Protein AF-A0AAV4IWQ9-F1 (afdb_monomer_lite)

Foldseek 3Di:
DVVVVCVVQVVDPVSDDPVVVQVVQADPVGTHPVVVVVVVVVVVCVQVVDPVRPPDVVNVPDDPVRSVVVVQDDVQNVVCVVVVPDCPPQDNDDRHNVDADCPDSPRPPDDDDPVNDDDDDDDDDDDPCVPVVVVVVVVVVVVVCVVVVPPD

Sequence (152 aa):
MVKAFKKLHGGDLSKVDMFVGRMMETTPSGPGELFTQTLIDQFTRIRDGDRFWFENEDNGLFSEEERKALMNFTLSYVMQNITGKKMNDDLELQDDVFTVSQDGACSLKMFFNESDLEKCHKPKKYNFFKGSEIPYIIIWTCLGLLPFCKSL

InterPro domains:
  IPR010255 Haem peroxidase superfamily [SSF48113] (2-98)
  IPR019791 Haem peroxidase, animal-type [PF03098] (2-97)
  IPR019791 Haem peroxidase, animal-type [PS50292] (1-124)
  IPR037120 Haem peroxidase domain superfamily, animal type [G3DSA:1.10.640.10] (1-115)

Secondary structure (DSSP, 8-state):
-HHHHHHHTTT-GGG--HHHHHHHH-BTTB--HHHHHHHHHHHHHHHHH-TT-TT-GGG--S-HHHHHHHHT--HHHHHHHHH---TTSS----S-SSS--TTSTT-------GGGSPPPPPPPPP-TTTTTHHHHHHHHHHHHHTTTTT--

pLDDT: mean 89.23, std 12.2, range [52.34, 98.69]

Structure (mmCIF, N/CA/C/O backbone):
data_AF-A0AAV4IWQ9-F1
#
_entry.id   AF-A0AAV4IWQ9-F1
#
loop_
_atom_site.group_PDB
_atom_site.id
_atom_site.type_symbol
_atom_site.label_atom_id
_atom_site.label_alt_id
_atom_site.label_comp_id
_atom_site.label_asym_id
_atom_site.label_entity_id
_atom_site.label_seq_id
_atom_site.pdbx_PDB_ins_code
_atom_site.Cartn_x
_atom_site.Cartn_y
_atom_site.Cartn_z
_atom_site.occupancy
_atom_site.B_iso_or_equiv
_atom_site.auth_seq_id
_atom_site.auth_comp_id
_atom_site.auth_asym_id
_atom_site.auth_atom_id
_atom_site.pdbx_PDB_model_num
ATOM 1 N N . MET A 1 1 ? -9.099 -13.504 -22.832 1.00 83.69 1 MET A N 1
ATOM 2 C CA . MET A 1 1 ? -8.258 -13.623 -21.621 1.00 83.69 1 MET A CA 1
ATOM 3 C C . MET A 1 1 ? -8.023 -15.081 -21.214 1.00 83.69 1 MET A C 1
ATOM 5 O O . MET A 1 1 ? -6.923 -15.568 -21.434 1.00 83.69 1 MET A O 1
ATOM 9 N N . VAL A 1 2 ? -9.041 -15.826 -20.759 1.00 91.69 2 VAL A N 1
ATOM 10 C CA . VAL A 1 2 ? -8.895 -17.220 -20.262 1.00 91.69 2 VAL A CA 1
ATOM 11 C C . VAL A 1 2 ? -8.204 -18.177 -21.250 1.00 91.69 2 VAL A C 1
ATOM 13 O O . VAL A 1 2 ? -7.345 -18.957 -20.856 1.00 91.69 2 VAL A O 1
ATOM 16 N N . LYS A 1 3 ? -8.500 -18.094 -22.556 1.00 95.06 3 LYS A N 1
ATOM 17 C CA . LYS A 1 3 ? -7.826 -18.923 -23.581 1.00 95.06 3 LYS A CA 1
ATOM 18 C C . LYS A 1 3 ? -6.314 -18.664 -23.665 1.00 95.06 3 LYS A C 1
ATOM 20 O O . LYS A 1 3 ? -5.543 -19.607 -23.810 1.00 95.06 3 LYS A O 1
ATOM 25 N N . ALA A 1 4 ? -5.896 -17.401 -23.569 1.00 94.88 4 ALA A N 1
ATOM 26 C CA . ALA A 1 4 ? -4.483 -17.023 -23.587 1.00 94.88 4 ALA A CA 1
ATOM 27 C C . ALA A 1 4 ? -3.784 -17.468 -22.297 1.00 94.88 4 ALA A C 1
ATOM 29 O O . ALA A 1 4 ? -2.706 -18.047 -22.361 1.00 94.88 4 ALA A O 1
ATOM 30 N N . PHE A 1 5 ? -4.454 -17.292 -21.155 1.00 94.75 5 PHE A N 1
ATOM 31 C CA . PHE A 1 5 ? -3.994 -17.781 -19.859 1.00 94.75 5 PHE A CA 1
ATOM 32 C C . PHE A 1 5 ? -3.786 -19.304 -19.864 1.00 94.75 5 PHE A C 1
ATOM 34 O O . PHE A 1 5 ? -2.710 -19.782 -19.514 1.00 94.75 5 PHE A O 1
ATOM 41 N N . LYS A 1 6 ? -4.764 -20.068 -20.371 1.00 95.81 6 LYS A N 1
ATOM 42 C CA . LYS A 1 6 ? -4.653 -21.525 -20.531 1.00 95.81 6 LYS A CA 1
ATOM 43 C C . LYS A 1 6 ? -3.483 -21.910 -21.439 1.00 95.81 6 LYS A C 1
ATOM 45 O O . LYS A 1 6 ? -2.745 -22.833 -21.119 1.00 95.81 6 LYS A O 1
ATOM 50 N N . LYS A 1 7 ? -3.304 -21.208 -22.564 1.00 96.88 7 LYS A N 1
ATOM 51 C CA . LYS A 1 7 ? -2.201 -21.463 -23.503 1.00 96.88 7 LYS A CA 1
ATOM 52 C C . LYS A 1 7 ? -0.834 -21.216 -22.858 1.00 96.88 7 LYS A C 1
ATOM 54 O O . LYS A 1 7 ? 0.055 -22.038 -23.041 1.00 96.88 7 LYS A O 1
ATOM 59 N N . LEU A 1 8 ? -0.684 -20.123 -22.106 1.00 96.19 8 LEU A N 1
ATOM 60 C CA . LEU A 1 8 ? 0.564 -19.761 -21.426 1.00 96.19 8 LEU A CA 1
ATOM 61 C C . LEU A 1 8 ? 1.035 -20.864 -20.466 1.00 96.19 8 LEU A C 1
ATOM 63 O O . LEU A 1 8 ? 2.213 -21.196 -20.448 1.00 96.19 8 LEU A O 1
ATOM 67 N N . HIS A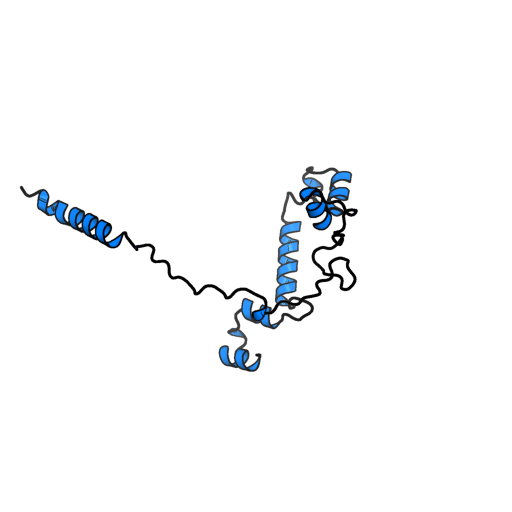 1 9 ? 0.100 -21.478 -19.743 1.00 96.88 9 HIS A N 1
ATOM 68 C CA . HIS A 1 9 ? 0.388 -22.528 -18.763 1.00 96.88 9 HIS A CA 1
ATOM 69 C C . HIS A 1 9 ? 0.305 -23.946 -19.356 1.00 96.88 9 HIS A C 1
ATOM 71 O O . HIS A 1 9 ? 0.321 -24.932 -18.626 1.00 96.88 9 HIS A O 1
ATOM 77 N N . GLY A 1 10 ? 0.177 -24.087 -20.683 1.00 96.12 10 GLY A N 1
ATOM 78 C CA . GLY A 1 10 ? 0.072 -25.394 -21.344 1.00 96.12 10 GLY A CA 1
ATOM 79 C C . GLY A 1 10 ? -1.172 -26.201 -20.954 1.00 96.12 10 GLY A C 1
ATOM 80 O O . GLY A 1 10 ? -1.180 -27.419 -21.094 1.00 96.12 10 GLY A O 1
ATOM 81 N N . GLY A 1 11 ? -2.219 -25.542 -20.451 1.00 95.12 11 GLY A N 1
ATOM 82 C CA . GLY A 1 11 ? -3.409 -26.197 -19.908 1.00 95.12 11 GLY A CA 1
ATOM 83 C C . GLY A 1 11 ? -3.217 -26.861 -18.542 1.00 95.12 11 GLY A C 1
ATOM 84 O O . GLY A 1 11 ? -4.134 -27.545 -18.099 1.00 95.12 11 GLY A O 1
ATOM 85 N N . ASP A 1 12 ? -2.075 -26.651 -17.890 1.00 96.62 12 ASP A N 1
ATOM 86 C CA . ASP A 1 12 ? -1.714 -27.260 -16.614 1.00 96.62 12 ASP A CA 1
ATOM 87 C C . ASP A 1 12 ? -1.864 -26.245 -15.474 1.00 96.62 12 ASP A C 1
ATOM 89 O O . ASP A 1 12 ? -1.144 -25.246 -15.409 1.00 96.62 12 ASP A O 1
ATOM 93 N N . LEU A 1 13 ? -2.816 -26.497 -14.574 1.00 94.38 13 LEU A N 1
ATOM 94 C CA . LEU A 1 13 ? -3.091 -25.614 -13.439 1.00 94.38 13 LEU A CA 1
ATOM 95 C C . LEU A 1 13 ? -1.967 -25.615 -12.396 1.00 94.38 13 LEU A C 1
ATOM 97 O O . LEU A 1 13 ? -1.824 -24.630 -11.682 1.00 94.38 13 LEU A O 1
ATOM 101 N N . SER A 1 14 ? -1.140 -26.663 -12.324 1.00 96.50 14 SER A N 1
ATOM 102 C CA . SER A 1 14 ? -0.039 -26.735 -11.348 1.00 96.50 14 SER A CA 1
ATOM 103 C C . SER A 1 14 ? 1.083 -25.733 -11.631 1.00 96.50 14 SER A C 1
ATOM 105 O O . SER A 1 14 ? 1.882 -25.422 -10.753 1.00 96.50 14 SER A O 1
ATOM 107 N N . LYS A 1 15 ? 1.127 -25.206 -12.859 1.00 96.94 15 LYS A N 1
ATOM 108 C CA . LYS A 1 15 ? 2.099 -24.203 -13.305 1.00 96.94 15 LYS A CA 1
ATOM 109 C C . LYS A 1 15 ? 1.627 -22.773 -13.090 1.00 96.94 15 LYS A C 1
ATOM 111 O O . LYS A 1 15 ? 2.373 -21.851 -13.399 1.00 96.94 15 LYS A O 1
ATOM 116 N N . VAL A 1 16 ? 0.384 -22.582 -12.649 1.00 96.38 16 VAL A N 1
ATOM 117 C CA . VAL A 1 16 ? -0.180 -21.253 -12.427 1.00 96.38 16 VAL A CA 1
ATOM 118 C C . VAL A 1 16 ? 0.479 -20.619 -11.211 1.00 96.38 16 VAL A C 1
ATOM 120 O O . VAL A 1 16 ? 0.352 -21.112 -10.092 1.00 96.38 16 VAL A O 1
ATOM 123 N N . ASP A 1 17 ? 1.132 -19.481 -11.432 1.00 95.62 17 ASP A N 1
ATOM 124 C CA . ASP A 1 17 ? 1.630 -18.645 -10.350 1.00 95.62 17 ASP A CA 1
ATOM 125 C C . ASP A 1 17 ? 0.480 -18.162 -9.471 1.00 95.62 17 ASP A C 1
ATOM 127 O O . ASP A 1 17 ? -0.520 -17.622 -9.956 1.00 95.62 17 ASP A O 1
ATOM 131 N N . MET A 1 18 ? 0.665 -18.275 -8.158 1.00 94.12 18 MET A N 1
ATOM 132 C CA . MET A 1 18 ? -0.341 -17.899 -7.170 1.00 94.12 18 MET A CA 1
ATOM 133 C C . MET A 1 18 ? -0.847 -16.463 -7.374 1.00 94.12 18 MET A C 1
ATOM 135 O O . MET A 1 18 ? -2.049 -16.231 -7.336 1.00 94.12 18 MET A O 1
ATOM 139 N N . PHE A 1 19 ? 0.042 -15.495 -7.621 1.00 94.19 19 PHE A N 1
ATOM 140 C CA . PHE A 1 19 ? -0.363 -14.099 -7.816 1.00 94.19 19 PHE A CA 1
ATOM 141 C C . PHE A 1 19 ? -1.249 -13.918 -9.056 1.00 94.19 19 PHE A C 1
ATOM 143 O O . PHE A 1 19 ? -2.281 -13.256 -8.986 1.00 94.19 19 PHE A O 1
ATOM 150 N N . VAL A 1 20 ? -0.889 -14.546 -10.179 1.00 94.12 20 VAL A N 1
ATOM 151 C CA . VAL A 1 20 ? -1.670 -14.448 -11.420 1.00 94.12 20 VAL A CA 1
ATOM 152 C C . VAL A 1 20 ? -3.005 -15.175 -11.269 1.00 94.12 20 VAL A C 1
ATOM 154 O O . VAL A 1 20 ? -4.031 -14.637 -11.673 1.00 94.12 20 VAL A O 1
ATOM 157 N N . GLY A 1 21 ? -3.009 -16.358 -10.646 1.00 93.75 21 GLY A N 1
ATOM 158 C CA . GLY A 1 21 ? -4.231 -17.095 -10.322 1.00 93.75 21 GLY A CA 1
ATOM 159 C C . GLY A 1 21 ? -5.189 -16.259 -9.477 1.00 93.75 21 GLY A C 1
ATOM 160 O O . GLY A 1 21 ? -6.334 -16.058 -9.867 1.00 93.75 21 GLY A O 1
ATOM 161 N N . ARG A 1 22 ? -4.688 -15.656 -8.395 1.00 94.31 22 ARG A N 1
ATOM 162 C CA . ARG A 1 22 ? -5.470 -14.763 -7.530 1.00 94.31 22 ARG A CA 1
ATOM 163 C C . ARG A 1 22 ? -6.051 -13.560 -8.282 1.00 94.31 22 ARG A C 1
ATOM 165 O O . ARG A 1 22 ? -7.207 -13.216 -8.069 1.00 94.31 22 ARG A O 1
ATOM 172 N N . MET A 1 23 ? -5.288 -12.940 -9.188 1.00 93.81 23 MET A N 1
ATOM 173 C CA . MET A 1 23 ? -5.791 -11.846 -10.034 1.00 93.81 23 MET A CA 1
ATOM 174 C C . MET A 1 23 ? -6.901 -12.304 -10.988 1.00 93.81 23 MET A C 1
ATOM 176 O O . MET A 1 23 ? -7.817 -11.537 -11.269 1.00 93.81 23 MET A O 1
ATOM 180 N N . MET A 1 24 ? -6.831 -13.544 -11.480 1.00 94.12 24 MET A N 1
ATOM 181 C CA . MET A 1 24 ? -7.858 -14.126 -12.349 1.00 94.12 24 MET A CA 1
ATOM 182 C C . MET A 1 24 ? -9.160 -14.468 -11.606 1.00 94.12 24 MET A C 1
ATOM 184 O O . MET A 1 24 ? -10.189 -14.609 -12.263 1.00 94.12 24 MET A O 1
ATOM 188 N N . GLU A 1 25 ? -9.134 -14.592 -10.276 1.00 94.62 25 GLU A N 1
ATOM 189 C CA . GLU A 1 25 ? -10.330 -14.781 -9.441 1.00 94.62 25 GLU A CA 1
ATOM 190 C C . GLU A 1 25 ? -11.030 -13.457 -9.079 1.00 94.62 25 GLU A C 1
ATOM 192 O O . GLU A 1 25 ? -12.162 -13.473 -8.598 1.00 94.62 25 GLU A O 1
ATOM 197 N N . THR A 1 26 ? -10.379 -12.307 -9.290 1.00 94.44 26 THR A N 1
ATOM 198 C CA . THR A 1 26 ? -10.931 -10.987 -8.959 1.00 94.44 26 THR A CA 1
ATOM 199 C C . THR A 1 26 ? -12.144 -10.649 -9.826 1.00 94.44 26 THR A C 1
ATOM 201 O O . THR A 1 26 ? -12.154 -10.833 -11.044 1.00 94.44 26 THR A O 1
ATOM 204 N N . THR A 1 27 ? -13.163 -10.084 -9.187 1.00 93.38 27 THR A N 1
ATOM 205 C CA . THR A 1 27 ? -14.431 -9.672 -9.796 1.00 93.38 27 THR A CA 1
ATOM 206 C C . THR A 1 27 ? -14.631 -8.159 -9.648 1.00 93.38 27 THR A C 1
ATOM 208 O O . THR A 1 27 ? -13.932 -7.526 -8.855 1.00 93.38 27 THR A O 1
ATOM 211 N N . PRO A 1 28 ? -15.607 -7.545 -10.346 1.00 90.69 28 PRO A N 1
ATOM 212 C CA . PRO A 1 28 ? -15.964 -6.144 -10.105 1.00 90.69 28 PRO A CA 1
ATOM 213 C C . PRO A 1 28 ? -16.381 -5.851 -8.656 1.00 90.69 28 PRO A C 1
ATOM 215 O O . PRO A 1 28 ? -16.256 -4.720 -8.204 1.00 90.69 28 PRO A O 1
ATOM 218 N N . SER A 1 29 ? -16.855 -6.866 -7.926 1.00 90.81 29 SER A N 1
ATOM 219 C CA . SER A 1 29 ? -17.213 -6.780 -6.506 1.00 90.81 29 SER A CA 1
ATOM 220 C C . SER A 1 29 ? -16.026 -6.908 -5.546 1.00 90.81 29 SER A C 1
ATOM 222 O O . SER A 1 29 ? -16.220 -6.772 -4.343 1.00 90.81 29 SER A O 1
ATOM 224 N N . GLY A 1 30 ? -14.813 -7.168 -6.044 1.00 93.00 30 GLY A N 1
ATOM 225 C CA . GLY A 1 30 ? -13.613 -7.261 -5.217 1.00 93.00 30 GLY A CA 1
ATOM 226 C C . GLY A 1 30 ? -12.772 -8.516 -5.470 1.00 93.00 30 GLY A C 1
ATOM 227 O O . GLY A 1 30 ? -12.969 -9.218 -6.471 1.00 93.00 30 GLY A O 1
ATOM 228 N N . PRO A 1 31 ? -11.791 -8.785 -4.588 1.00 96.56 31 PRO A N 1
ATOM 229 C CA . PRO A 1 31 ? -10.869 -9.903 -4.738 1.00 96.56 31 PRO A CA 1
ATOM 230 C C . PRO A 1 31 ? -11.582 -11.259 -4.732 1.00 96.56 31 PRO A C 1
ATOM 232 O O . PRO A 1 31 ? -12.629 -11.433 -4.112 1.00 96.56 31 PRO A O 1
ATOM 235 N N . GLY A 1 32 ? -10.968 -12.237 -5.396 1.00 96.56 32 GLY A N 1
ATOM 236 C CA . GLY A 1 32 ? -11.400 -13.630 -5.340 1.00 96.56 32 GLY A CA 1
ATOM 237 C C . GLY A 1 32 ? -11.228 -14.275 -3.964 1.00 96.56 32 GLY A C 1
ATOM 238 O O . GLY A 1 32 ? -10.682 -13.674 -3.031 1.00 96.56 32 GLY A O 1
ATOM 239 N N . GLU A 1 33 ? -11.661 -15.529 -3.848 1.00 96.69 33 GLU A N 1
ATOM 240 C CA . GLU A 1 33 ? -11.622 -16.297 -2.599 1.00 96.69 33 GLU A CA 1
ATOM 241 C C . GLU A 1 33 ? -10.203 -16.384 -2.032 1.00 96.69 33 GLU A C 1
ATOM 243 O O . GLU A 1 33 ? -9.992 -16.087 -0.855 1.00 96.69 33 GLU A O 1
ATOM 248 N N . LEU A 1 34 ? -9.208 -16.706 -2.867 1.00 95.75 34 LEU A N 1
ATOM 249 C CA . LEU A 1 34 ? -7.849 -16.919 -2.382 1.00 95.75 34 LEU A CA 1
ATOM 250 C C . LEU A 1 34 ? -7.207 -15.625 -1.862 1.00 95.75 34 LEU A C 1
ATOM 252 O O . LEU A 1 34 ? -6.516 -15.649 -0.837 1.00 95.75 34 LEU A O 1
ATOM 256 N N . PHE A 1 35 ? -7.433 -14.485 -2.529 1.00 96.94 35 PHE A N 1
ATOM 257 C CA . PHE A 1 35 ? -6.991 -13.188 -2.003 1.00 96.94 35 PHE A CA 1
ATOM 258 C C . PHE A 1 35 ? -7.724 -12.841 -0.706 1.00 96.94 35 PHE A C 1
ATOM 260 O O . PHE A 1 35 ? -7.074 -12.456 0.262 1.00 96.94 35 PHE A O 1
ATOM 267 N N . THR A 1 36 ? -9.043 -13.019 -0.674 1.00 97.06 36 THR A N 1
ATOM 268 C CA . THR A 1 36 ? -9.886 -12.673 0.475 1.00 97.06 36 THR A CA 1
ATOM 269 C C . THR A 1 36 ? -9.482 -13.450 1.723 1.00 97.06 36 THR A C 1
ATOM 271 O O . THR A 1 36 ? -9.181 -12.844 2.746 1.00 97.06 36 THR A O 1
ATOM 274 N N . GLN A 1 37 ? -9.385 -14.778 1.629 1.00 97.75 37 GLN A N 1
ATOM 275 C CA . GLN A 1 37 ? -9.006 -15.626 2.761 1.00 97.75 37 GLN A CA 1
ATOM 276 C C . GLN A 1 37 ? -7.585 -15.334 3.243 1.00 97.75 37 GLN A C 1
ATOM 278 O O . GLN A 1 37 ? -7.355 -15.235 4.445 1.00 97.75 37 GLN A O 1
ATOM 283 N N . THR A 1 38 ? -6.638 -15.121 2.319 1.00 97.56 38 THR A N 1
ATOM 284 C CA . THR A 1 38 ? -5.261 -14.769 2.705 1.00 97.56 38 THR A CA 1
ATOM 285 C C . THR A 1 38 ? -5.212 -13.431 3.446 1.00 97.56 38 THR A C 1
ATOM 287 O O . THR A 1 38 ? -4.476 -13.300 4.419 1.00 97.56 38 THR A O 1
ATOM 290 N N . LEU A 1 39 ? -5.967 -12.427 2.986 1.00 97.38 39 LEU A N 1
ATOM 291 C CA . LEU A 1 39 ? -6.003 -11.113 3.629 1.00 97.38 39 LEU A CA 1
ATOM 292 C C . LEU A 1 39 ? -6.662 -11.191 5.008 1.00 97.38 39 LEU A C 1
ATOM 294 O O . LEU A 1 39 ? -6.093 -10.665 5.960 1.00 97.38 39 LEU A O 1
ATOM 298 N N . ILE A 1 40 ? -7.803 -11.875 5.131 1.00 98.31 40 ILE A N 1
ATOM 299 C CA . ILE A 1 40 ? -8.485 -12.065 6.418 1.00 98.31 40 ILE A CA 1
ATOM 300 C C . ILE A 1 40 ? -7.553 -12.760 7.413 1.00 98.31 40 ILE A C 1
ATOM 302 O O . ILE A 1 40 ? -7.312 -12.206 8.481 1.00 98.31 40 ILE A O 1
ATOM 306 N N . ASP A 1 41 ? -6.961 -13.903 7.046 1.00 98.50 41 ASP A N 1
ATOM 307 C CA . ASP A 1 41 ? -6.012 -14.618 7.912 1.00 98.50 41 ASP A CA 1
ATOM 308 C C . ASP A 1 41 ? -4.863 -13.707 8.361 1.00 98.50 41 ASP A C 1
ATOM 310 O O . ASP A 1 41 ? -4.552 -13.609 9.551 1.00 98.50 41 ASP A O 1
ATOM 314 N N . GLN A 1 42 ? -4.260 -12.979 7.418 1.00 98.56 42 GLN A N 1
ATOM 315 C CA . GLN A 1 42 ? -3.112 -12.137 7.716 1.00 98.56 42 GLN A CA 1
ATOM 316 C C . GLN A 1 42 ? -3.470 -10.961 8.634 1.00 98.56 42 GLN A C 1
ATOM 318 O O . GLN A 1 42 ? -2.709 -10.681 9.562 1.00 98.56 42 GLN A O 1
ATOM 323 N N . PHE A 1 43 ? -4.598 -10.281 8.410 1.00 98.56 43 PHE A N 1
ATOM 324 C CA . PHE A 1 43 ? -5.033 -9.167 9.258 1.00 98.56 43 PHE A CA 1
ATOM 325 C C . PHE A 1 43 ? -5.497 -9.640 10.638 1.00 98.56 43 PHE A C 1
ATOM 327 O O . PHE A 1 43 ? -5.151 -9.005 11.632 1.00 98.56 43 PHE A O 1
ATOM 334 N N . THR A 1 44 ? -6.192 -10.777 10.726 1.00 98.62 44 THR A N 1
ATOM 335 C CA . THR A 1 44 ? -6.563 -11.389 12.009 1.00 98.62 44 THR A CA 1
ATOM 336 C C . THR A 1 44 ? -5.324 -11.746 12.821 1.00 98.62 44 THR A C 1
ATOM 338 O O . THR A 1 44 ? -5.232 -11.375 13.985 1.00 98.62 44 THR A O 1
ATOM 341 N N . ARG A 1 45 ? -4.317 -12.377 12.209 1.00 98.69 45 ARG A N 1
ATOM 342 C CA . ARG A 1 45 ? -3.069 -12.728 12.905 1.00 98.69 45 ARG A CA 1
ATOM 343 C C . ARG A 1 45 ? -2.245 -11.513 13.321 1.00 98.69 45 ARG A C 1
ATOM 345 O O . ARG A 1 45 ? -1.565 -11.581 14.339 1.00 98.69 45 ARG A O 1
ATOM 352 N N . ILE A 1 46 ? -2.281 -10.425 12.547 1.00 98.62 46 ILE A N 1
ATOM 353 C CA . ILE A 1 46 ? -1.647 -9.157 12.941 1.00 98.62 46 ILE A CA 1
ATOM 354 C C . ILE A 1 46 ? -2.340 -8.597 14.180 1.00 98.62 46 ILE A C 1
ATOM 356 O O . ILE A 1 46 ? -1.661 -8.286 15.150 1.00 98.62 46 ILE A O 1
ATOM 360 N N . ARG A 1 47 ? -3.675 -8.522 14.163 1.00 98.25 47 ARG A N 1
ATOM 361 C CA . ARG A 1 47 ? -4.473 -8.034 15.290 1.00 98.25 47 ARG A CA 1
ATOM 362 C C . ARG A 1 47 ? -4.237 -8.862 16.553 1.00 98.25 47 ARG A C 1
ATOM 364 O O . ARG A 1 47 ? -3.852 -8.327 17.583 1.00 98.25 47 ARG A O 1
ATOM 371 N N . ASP A 1 48 ? -4.451 -10.170 16.452 1.00 98.25 48 ASP A N 1
ATOM 372 C CA . ASP A 1 48 ? -4.448 -11.083 17.596 1.00 98.25 48 ASP A CA 1
ATOM 373 C C . ASP A 1 48 ? -3.022 -11.333 18.128 1.00 98.25 48 ASP A C 1
ATOM 375 O O . ASP A 1 48 ? -2.836 -11.690 19.289 1.00 98.25 48 ASP A O 1
ATOM 379 N N . GLY A 1 49 ? -2.003 -11.164 17.278 1.00 97.94 49 GLY A N 1
ATOM 380 C CA . GLY A 1 49 ? -0.595 -11.354 17.630 1.00 97.94 49 GLY A CA 1
ATOM 381 C C . GLY A 1 49 ? 0.104 -10.108 18.179 1.00 97.94 49 GLY A C 1
ATOM 382 O O . GLY A 1 49 ? 1.234 -10.218 18.663 1.00 97.94 49 GLY A O 1
ATOM 383 N N . ASP A 1 50 ? -0.520 -8.931 18.102 1.00 98.44 50 ASP A N 1
ATOM 384 C CA . ASP A 1 50 ? 0.085 -7.684 18.558 1.00 98.44 50 ASP A CA 1
ATOM 385 C C . ASP A 1 50 ? -0.228 -7.418 20.035 1.00 98.44 50 ASP A C 1
ATOM 387 O O . ASP A 1 50 ? -1.338 -7.058 20.425 1.00 98.44 50 ASP A O 1
ATOM 391 N N . ARG A 1 51 ? 0.803 -7.526 20.881 1.00 98.19 51 ARG A N 1
ATOM 392 C CA . ARG A 1 51 ? 0.704 -7.198 22.311 1.00 98.19 51 ARG A CA 1
ATOM 393 C C . ARG A 1 51 ? 0.214 -5.763 22.545 1.00 98.19 51 ARG A C 1
ATOM 395 O O . ARG A 1 51 ? -0.454 -5.507 23.545 1.00 98.19 51 ARG A O 1
ATOM 402 N N . PHE A 1 52 ? 0.557 -4.839 21.654 1.00 97.94 52 PHE A N 1
ATOM 403 C CA . PHE A 1 52 ? 0.203 -3.425 21.741 1.00 97.94 52 PHE A CA 1
ATOM 404 C C . PHE A 1 52 ? -1.061 -3.075 20.945 1.00 97.94 52 PHE A C 1
ATOM 406 O O . PHE A 1 52 ? -1.351 -1.892 20.766 1.00 97.94 52 PHE A O 1
ATOM 413 N N . TRP A 1 53 ? -1.833 -4.075 20.500 1.00 98.00 53 TRP A N 1
ATOM 414 C CA . TRP A 1 53 ? -3.135 -3.831 19.892 1.00 98.00 53 TRP A CA 1
ATOM 415 C C . TRP A 1 53 ? -4.022 -3.007 20.834 1.00 98.00 53 TRP A C 1
ATOM 417 O O . TRP A 1 53 ? -4.118 -3.302 22.025 1.00 98.00 53 TRP A O 1
ATOM 427 N N . PHE A 1 54 ? -4.666 -1.959 20.321 1.00 97.31 54 PHE A N 1
ATOM 428 C CA . PHE A 1 54 ? -5.348 -0.974 21.169 1.00 97.31 54 PHE A CA 1
ATOM 429 C C . PHE A 1 54 ? -6.574 -1.540 21.907 1.00 97.31 54 PHE A C 1
ATOM 431 O O . PHE A 1 54 ? -6.944 -1.018 22.955 1.00 97.31 54 PHE A O 1
ATOM 438 N N . GLU A 1 55 ? -7.190 -2.609 21.391 1.00 96.94 55 GLU A N 1
ATOM 439 C CA . GLU A 1 55 ? -8.306 -3.297 22.058 1.00 96.94 55 GLU A CA 1
ATOM 440 C C . GLU A 1 55 ? -7.837 -4.283 23.139 1.00 96.94 55 GLU A C 1
ATOM 442 O O . GLU A 1 55 ? -8.658 -4.773 23.909 1.00 96.94 55 GLU A O 1
ATOM 447 N N . ASN A 1 56 ? -6.536 -4.589 23.213 1.00 97.31 56 ASN A N 1
ATOM 448 C CA . ASN A 1 56 ? -6.004 -5.499 24.220 1.00 97.31 56 ASN A CA 1
ATOM 449 C C . ASN A 1 56 ? -5.958 -4.816 25.595 1.00 97.31 56 ASN A C 1
ATOM 451 O O . ASN A 1 56 ? -5.107 -3.966 25.849 1.00 97.31 56 ASN A O 1
ATOM 455 N N . GLU A 1 57 ? -6.846 -5.217 26.502 1.00 96.62 57 GLU A N 1
ATOM 456 C CA . GLU A 1 57 ? -6.959 -4.623 27.839 1.00 96.62 57 GLU A CA 1
ATOM 457 C C . GLU A 1 57 ? -5.772 -4.969 28.753 1.00 96.62 57 GLU A C 1
ATOM 459 O O . GLU A 1 57 ? -5.435 -4.192 29.649 1.00 96.62 57 GLU A O 1
ATOM 464 N N . ASP A 1 58 ? -5.077 -6.079 28.485 1.00 96.69 58 ASP A N 1
ATOM 465 C CA . ASP A 1 58 ? -3.979 -6.578 29.322 1.00 96.69 58 ASP A CA 1
ATOM 466 C C . ASP A 1 58 ? -2.705 -5.722 29.222 1.00 96.69 58 ASP A C 1
ATOM 468 O O . ASP A 1 58 ? -1.810 -5.828 30.064 1.00 96.69 58 ASP A O 1
ATOM 472 N N . ASN A 1 59 ? -2.584 -4.878 28.190 1.00 96.44 59 ASN A N 1
ATOM 473 C CA . ASN A 1 59 ? -1.404 -4.031 28.001 1.00 96.44 59 ASN A CA 1
ATOM 474 C C . ASN A 1 59 ? -1.458 -2.707 28.784 1.00 96.44 59 ASN A C 1
ATOM 476 O O . ASN A 1 59 ? -0.426 -2.044 28.905 1.00 96.44 59 ASN A O 1
ATOM 480 N N . GLY A 1 60 ? -2.627 -2.332 29.318 1.00 95.69 60 GLY A N 1
ATOM 481 C CA . GLY A 1 60 ? -2.816 -1.122 30.120 1.00 95.69 60 GLY A CA 1
ATOM 482 C C . GLY A 1 60 ? -2.502 0.198 29.400 1.00 95.69 60 GLY A C 1
ATOM 483 O O . GLY A 1 60 ? -2.241 1.191 30.075 1.00 95.69 60 GLY A O 1
ATOM 484 N N . LEU A 1 61 ? -2.481 0.223 28.060 1.00 97.25 61 LEU A N 1
ATOM 485 C CA . LEU A 1 61 ? -2.125 1.418 27.278 1.00 97.25 61 LEU A CA 1
ATOM 486 C C . LEU A 1 61 ? -3.229 2.477 27.251 1.00 97.25 61 LEU A C 1
ATOM 488 O O . LEU A 1 61 ? -2.923 3.664 27.194 1.00 97.25 61 LEU A O 1
ATOM 492 N N . PHE A 1 62 ? -4.489 2.039 27.255 1.00 97.56 62 PHE A N 1
ATOM 493 C CA . PHE A 1 62 ? -5.667 2.893 27.104 1.00 97.56 62 PHE A CA 1
ATOM 494 C C . PHE A 1 62 ? -6.699 2.587 28.192 1.00 97.56 62 PHE A C 1
ATOM 496 O O . PHE A 1 62 ? -6.818 1.438 28.630 1.00 97.56 62 PHE A O 1
ATOM 503 N N . SER A 1 63 ? -7.479 3.587 28.602 1.00 97.38 63 SER A N 1
ATOM 504 C CA . SER A 1 63 ? -8.682 3.388 29.419 1.00 97.38 63 SER A CA 1
ATOM 505 C C . SER A 1 63 ? -9.829 2.787 28.590 1.00 97.38 63 SER A C 1
ATOM 507 O O . SER A 1 63 ? -9.774 2.732 27.358 1.00 97.38 63 SER A O 1
ATOM 509 N N . GLU A 1 64 ? -10.892 2.322 29.250 1.00 96.62 64 GLU A N 1
ATOM 510 C CA . GLU A 1 64 ? -12.086 1.827 28.550 1.00 96.62 64 GLU A CA 1
ATOM 511 C C . GLU A 1 64 ? -12.742 2.935 27.704 1.00 96.62 64 GLU A C 1
ATOM 513 O O . GLU A 1 64 ? -13.173 2.701 26.572 1.00 96.62 64 GLU A O 1
ATOM 518 N N . GLU A 1 65 ? -12.778 4.162 28.227 1.00 96.81 65 GLU A N 1
ATOM 519 C CA . GLU A 1 65 ? -13.304 5.343 27.540 1.00 96.81 65 GLU A CA 1
ATOM 520 C C . GLU A 1 65 ? -12.462 5.707 26.315 1.00 96.81 65 GLU A C 1
ATOM 522 O O . GLU A 1 65 ? -13.013 6.008 25.255 1.00 96.81 65 GLU A O 1
ATOM 527 N N . GLU A 1 66 ? -11.134 5.638 26.432 1.00 97.25 66 GLU A N 1
ATOM 528 C CA . GLU A 1 66 ? -10.216 5.898 25.322 1.00 97.25 66 GLU A CA 1
ATOM 529 C C . GLU A 1 66 ? -10.360 4.846 24.219 1.00 97.25 66 GLU A C 1
ATOM 531 O O . GLU A 1 66 ? -10.444 5.209 23.048 1.00 97.25 66 GLU A O 1
ATOM 536 N N . ARG A 1 67 ? -10.488 3.555 24.562 1.00 96.69 67 ARG A N 1
ATOM 537 C CA . ARG A 1 67 ? -10.754 2.494 23.572 1.00 96.69 67 ARG A CA 1
ATOM 538 C C . ARG A 1 67 ? -12.070 2.719 22.830 1.00 96.69 67 ARG A C 1
ATOM 540 O O . ARG A 1 67 ? -12.113 2.617 21.604 1.00 96.69 67 ARG A O 1
ATOM 547 N N . LYS A 1 68 ? -13.136 3.081 23.553 1.00 96.12 68 LYS A N 1
ATOM 548 C CA . LYS A 1 68 ? -14.433 3.432 22.948 1.00 96.12 68 LYS A CA 1
ATOM 549 C C . LYS A 1 68 ? -14.324 4.641 22.019 1.00 96.12 68 LYS A C 1
ATOM 551 O O . LYS A 1 68 ? -14.960 4.652 20.969 1.00 96.12 68 LYS A O 1
ATOM 556 N N . ALA A 1 69 ? -13.516 5.640 22.375 1.00 95.62 69 ALA A N 1
ATOM 557 C CA . ALA A 1 69 ? -13.245 6.778 21.502 1.00 95.62 69 ALA A CA 1
ATOM 558 C C . ALA A 1 69 ? -12.455 6.362 20.247 1.00 95.62 69 ALA A C 1
ATOM 560 O O . ALA A 1 69 ? -12.825 6.762 19.145 1.00 95.62 69 ALA A O 1
ATOM 561 N N . LEU A 1 70 ? -11.429 5.514 20.397 1.00 95.75 70 LEU A N 1
ATOM 562 C CA . LEU A 1 70 ? -10.608 5.014 19.288 1.00 95.75 70 LEU A CA 1
ATOM 563 C C . LEU A 1 70 ? -11.429 4.246 18.245 1.00 95.75 70 LEU A C 1
ATOM 565 O O . LEU A 1 70 ? -11.216 4.442 17.052 1.00 95.75 70 LEU A O 1
ATOM 569 N N . MET A 1 71 ? -12.411 3.450 18.674 1.00 94.75 71 MET A N 1
ATOM 570 C CA . MET A 1 71 ? -13.315 2.724 17.768 1.00 94.75 71 MET A CA 1
ATOM 571 C C . MET A 1 71 ? -14.184 3.632 16.891 1.00 94.75 71 MET A C 1
ATOM 573 O O . MET A 1 71 ? -14.653 3.203 15.840 1.00 94.75 71 MET A O 1
ATOM 577 N N . ASN A 1 72 ? -14.388 4.884 17.302 1.00 93.88 72 ASN A N 1
ATOM 578 C CA . ASN A 1 72 ? -15.168 5.857 16.544 1.00 93.88 72 ASN A CA 1
ATOM 579 C C . ASN A 1 72 ? -14.305 6.719 15.611 1.00 93.88 72 ASN A C 1
ATOM 581 O O . ASN A 1 72 ? -14.854 7.509 14.839 1.00 93.88 72 ASN A O 1
ATOM 585 N N . PHE A 1 73 ? -12.971 6.607 15.657 1.00 93.50 73 PHE A N 1
ATOM 586 C CA . PHE A 1 73 ? -12.121 7.355 14.736 1.00 93.50 73 PHE A CA 1
ATOM 587 C C . PHE A 1 73 ? -12.141 6.739 13.342 1.00 93.50 73 PHE A C 1
ATOM 589 O O . PHE A 1 73 ? -11.710 5.611 13.117 1.00 93.50 73 PHE A O 1
ATOM 596 N N . THR A 1 74 ? -12.583 7.538 12.376 1.00 93.56 74 THR A N 1
ATOM 597 C CA . THR A 1 74 ? -12.546 7.204 10.953 1.00 93.56 74 THR A CA 1
ATOM 598 C C . THR A 1 74 ? -11.435 7.977 10.246 1.00 93.56 74 THR A C 1
ATOM 600 O O . THR A 1 74 ? -10.937 8.996 10.735 1.00 93.56 74 THR A O 1
ATOM 603 N N . LEU A 1 75 ? -11.060 7.534 9.044 1.00 93.44 75 LEU A N 1
ATOM 604 C CA . LEU A 1 75 ? -10.112 8.287 8.220 1.00 93.44 75 LEU A CA 1
ATOM 605 C C . LEU A 1 75 ? -10.674 9.668 7.823 1.00 93.44 75 LEU A C 1
ATOM 607 O O . LEU A 1 75 ? -9.912 10.632 7.766 1.00 93.44 75 LEU A O 1
ATOM 611 N N . SER A 1 76 ? -11.997 9.790 7.641 1.00 90.06 76 SER A N 1
ATOM 612 C CA . SER A 1 76 ? -12.664 11.080 7.397 1.00 90.06 76 SER A CA 1
ATOM 613 C C . SER A 1 76 ? -12.413 12.063 8.541 1.00 90.06 76 SER A C 1
ATOM 615 O O . SER A 1 76 ? -11.952 13.182 8.307 1.00 90.06 76 SER A O 1
ATOM 617 N N . TYR A 1 77 ? -12.586 11.615 9.791 1.00 89.94 77 TYR A N 1
ATOM 618 C CA . TYR A 1 77 ? -12.281 12.427 10.970 1.00 89.94 77 TYR A CA 1
ATOM 619 C C . TYR A 1 77 ? -10.823 12.911 10.974 1.00 89.94 77 TYR A C 1
ATOM 621 O O . TYR A 1 77 ? -10.553 14.090 11.213 1.00 89.94 77 TYR A O 1
ATOM 629 N N . VAL A 1 78 ? -9.865 12.026 10.676 1.00 92.00 78 VAL A N 1
ATOM 630 C CA . VAL A 1 78 ? -8.438 12.387 10.622 1.00 92.00 78 VAL A CA 1
ATOM 631 C C . VAL A 1 78 ? -8.176 13.452 9.551 1.00 92.00 78 VAL A C 1
ATOM 633 O O . VAL A 1 78 ? -7.515 14.454 9.826 1.00 92.00 78 VAL A O 1
ATOM 636 N N . MET A 1 79 ? -8.727 13.282 8.347 1.00 89.69 79 MET A N 1
ATOM 637 C CA . MET A 1 79 ? -8.551 14.227 7.238 1.00 89.69 79 MET A CA 1
ATOM 638 C C . MET A 1 79 ? -9.122 15.614 7.554 1.00 89.69 79 MET A C 1
ATOM 640 O O . MET A 1 79 ? -8.464 16.624 7.295 1.00 89.69 79 MET A O 1
ATOM 644 N N . GLN A 1 80 ? -10.314 15.680 8.148 1.00 86.38 80 GLN A N 1
ATOM 645 C CA . GLN A 1 80 ? -10.946 16.946 8.532 1.00 86.38 80 GLN A CA 1
ATOM 646 C C . GLN A 1 80 ? -10.114 17.700 9.580 1.00 86.38 80 GLN A C 1
ATOM 648 O O . GLN A 1 80 ? -9.871 18.900 9.445 1.00 86.38 80 GLN A O 1
ATOM 653 N N . ASN A 1 81 ? -9.600 16.991 10.590 1.00 88.56 81 ASN A N 1
ATOM 654 C CA . ASN A 1 81 ? -8.785 17.610 11.637 1.00 88.56 81 ASN A CA 1
ATOM 655 C C . ASN A 1 81 ? -7.426 18.099 11.126 1.00 88.56 81 ASN A C 1
ATOM 657 O O . ASN A 1 81 ? -6.984 19.175 11.520 1.00 88.56 81 ASN A O 1
ATOM 661 N N . ILE A 1 82 ? -6.773 17.349 10.232 1.00 90.19 82 ILE A N 1
ATOM 662 C CA . ILE A 1 82 ? -5.478 17.753 9.660 1.00 90.19 82 ILE A CA 1
ATOM 663 C C . ILE A 1 82 ? -5.634 18.948 8.715 1.00 90.19 82 ILE A C 1
ATOM 665 O O . ILE A 1 82 ? -4.806 19.856 8.719 1.00 90.19 82 ILE A O 1
ATOM 669 N N . THR A 1 83 ? -6.679 18.956 7.886 1.00 86.44 83 THR A N 1
ATOM 670 C CA . THR A 1 83 ? -6.871 20.009 6.874 1.00 86.44 83 THR A CA 1
ATOM 671 C C . THR A 1 83 ? -7.466 21.294 7.444 1.00 86.44 83 THR A C 1
ATOM 673 O O . THR A 1 83 ? -7.477 22.313 6.755 1.00 86.44 83 THR A O 1
ATOM 676 N N . GLY A 1 84 ? -7.974 21.261 8.680 1.00 75.44 84 GLY A N 1
ATOM 677 C CA . GLY A 1 84 ? -8.666 22.388 9.306 1.00 75.44 84 GLY A CA 1
ATOM 678 C C . GLY A 1 84 ? -10.015 22.719 8.660 1.00 75.44 84 GLY A C 1
ATOM 679 O O . GLY A 1 84 ? -10.660 23.679 9.075 1.00 75.44 84 GLY A O 1
ATOM 680 N N . LYS A 1 85 ? -10.454 21.931 7.669 1.00 68.00 85 LYS A N 1
ATOM 681 C CA . LYS A 1 85 ? -11.761 22.055 7.027 1.00 68.00 85 LYS A 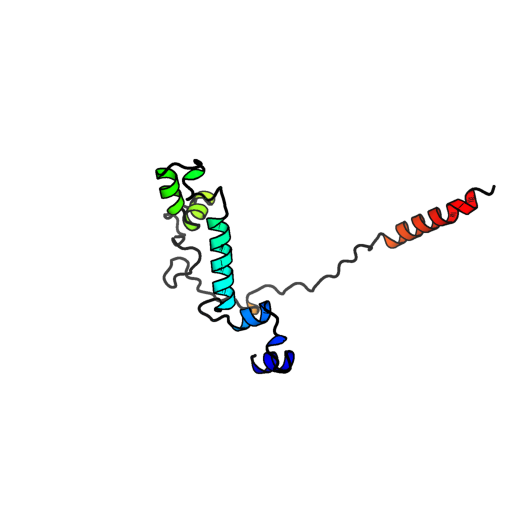CA 1
ATOM 682 C C . LYS A 1 85 ? -12.753 21.194 7.794 1.00 68.00 85 LYS A C 1
ATOM 684 O O . LYS A 1 85 ? -12.712 19.967 7.726 1.00 68.00 85 LYS A O 1
ATOM 689 N N . LYS A 1 86 ? -13.616 21.846 8.571 1.00 61.00 86 LYS A N 1
ATOM 690 C CA . LYS A 1 86 ? -14.743 21.177 9.231 1.00 61.00 86 LYS A CA 1
ATOM 691 C C . LYS A 1 86 ? -15.853 20.928 8.209 1.00 61.00 86 LYS A C 1
ATOM 693 O O . LYS A 1 86 ? -15.924 21.646 7.217 1.00 61.00 86 LYS A O 1
ATOM 698 N N . MET A 1 87 ? -16.743 19.979 8.508 1.00 54.97 87 MET A N 1
ATOM 699 C CA . MET A 1 87 ? -17.956 19.597 7.750 1.00 54.97 87 MET A CA 1
ATOM 700 C C . MET A 1 87 ? -18.897 20.745 7.307 1.00 54.97 87 MET A C 1
ATOM 702 O O . MET A 1 87 ? -19.928 20.471 6.709 1.00 54.97 87 MET A O 1
ATOM 706 N N . ASN A 1 88 ? -18.570 22.013 7.573 1.00 52.34 88 ASN A N 1
ATOM 707 C CA . ASN A 1 88 ? -19.435 23.168 7.345 1.00 52.34 88 ASN A CA 1
ATOM 708 C C . ASN A 1 88 ? -18.923 24.121 6.240 1.00 52.34 88 ASN A C 1
ATOM 710 O O . ASN A 1 88 ? -19.596 25.112 5.972 1.00 52.34 88 ASN A O 1
ATOM 714 N N . ASP A 1 89 ? -17.765 23.853 5.622 1.00 54.62 89 ASP A N 1
ATOM 715 C CA . ASP A 1 89 ? -17.214 24.651 4.511 1.00 54.62 89 ASP A CA 1
ATOM 716 C C . ASP A 1 89 ? -17.281 23.847 3.204 1.00 54.62 89 ASP A C 1
ATOM 718 O O . ASP A 1 89 ? -16.441 22.969 3.052 1.00 54.62 89 ASP A O 1
ATOM 722 N N . ASP A 1 90 ? -18.231 24.145 2.298 1.00 55.06 90 ASP A N 1
ATOM 723 C CA . ASP A 1 90 ? -18.383 23.822 0.846 1.00 55.06 90 ASP A CA 1
ATOM 724 C C . ASP A 1 90 ? -17.847 22.483 0.252 1.00 55.06 90 ASP A C 1
ATOM 726 O O . ASP A 1 90 ? -17.904 22.250 -0.956 1.00 55.06 90 ASP A O 1
ATOM 730 N N . LEU A 1 91 ? -17.327 21.580 1.073 1.00 59.00 91 LEU A N 1
ATOM 731 C CA . LEU A 1 91 ? -16.613 20.342 0.785 1.00 59.00 91 LEU A CA 1
ATOM 732 C C . LEU A 1 91 ? -17.004 19.357 1.888 1.00 59.00 91 LEU A C 1
ATOM 734 O O . LEU A 1 91 ? -16.253 19.089 2.827 1.00 59.00 91 LEU A O 1
ATOM 738 N N . GLU A 1 92 ? -18.217 18.833 1.774 1.00 69.00 92 GLU A N 1
ATOM 739 C CA . GLU A 1 92 ? -18.708 17.759 2.630 1.00 69.00 92 GLU A CA 1
ATOM 740 C C . GLU A 1 92 ? -17.949 16.471 2.286 1.00 69.00 92 GLU A C 1
ATOM 742 O O . GLU A 1 92 ? -18.272 15.754 1.335 1.00 69.00 92 GLU A O 1
ATOM 747 N N . LEU A 1 93 ? -16.876 16.200 3.033 1.00 77.50 93 LEU A N 1
ATOM 748 C CA . LEU A 1 93 ? -16.220 14.901 2.997 1.00 77.50 93 LEU A CA 1
ATOM 749 C C . LEU A 1 93 ? -17.176 13.881 3.623 1.00 77.50 93 LEU A C 1
ATOM 751 O O . LEU A 1 93 ? -17.550 14.014 4.784 1.00 77.50 93 LEU A O 1
ATOM 755 N N . GLN A 1 94 ? -17.560 12.871 2.849 1.00 81.12 94 GLN A N 1
ATOM 756 C CA . GLN A 1 94 ? -18.367 11.746 3.327 1.00 81.12 94 GLN A CA 1
ATOM 757 C C . GLN A 1 94 ? -17.704 11.024 4.517 1.00 81.12 94 GLN A C 1
ATOM 759 O O . GLN A 1 94 ? -16.475 11.020 4.659 1.00 81.12 94 GLN A O 1
ATOM 764 N N . ASP A 1 95 ? -18.519 10.390 5.359 1.00 83.44 95 ASP A N 1
ATOM 765 C CA . ASP A 1 95 ? -18.046 9.700 6.566 1.00 83.44 95 ASP A CA 1
ATOM 766 C C . ASP A 1 95 ? -17.135 8.505 6.238 1.00 83.44 95 ASP A C 1
ATOM 768 O O . ASP A 1 95 ? -16.081 8.335 6.858 1.00 83.44 95 ASP A O 1
ATOM 772 N N . ASP A 1 96 ? -17.506 7.710 5.227 1.00 87.06 96 ASP A N 1
ATOM 773 C CA . ASP A 1 96 ? -16.669 6.645 4.673 1.00 87.06 96 ASP A CA 1
ATOM 774 C C . ASP A 1 96 ? -15.946 7.124 3.412 1.00 87.06 96 ASP A C 1
ATOM 776 O O . ASP A 1 96 ? -16.512 7.201 2.324 1.00 87.06 96 ASP A O 1
ATOM 780 N N . VAL A 1 97 ? -14.660 7.427 3.556 1.00 88.56 97 VAL A N 1
ATOM 781 C CA . VAL A 1 97 ? -13.807 7.894 2.456 1.00 88.56 97 VAL A CA 1
ATOM 782 C C . VAL A 1 97 ? -13.264 6.767 1.570 1.00 88.56 97 VAL A C 1
ATOM 784 O O . VAL A 1 97 ? -12.588 7.059 0.585 1.00 88.56 97 VAL A O 1
ATOM 787 N N . PHE A 1 98 ? -13.524 5.496 1.896 1.00 90.25 98 PHE A N 1
ATOM 788 C CA . PHE A 1 98 ? -13.073 4.354 1.092 1.00 90.25 98 PHE A CA 1
ATOM 789 C C . PHE A 1 98 ? -14.062 3.967 -0.008 1.00 90.25 98 PHE A C 1
ATOM 791 O O . PHE A 1 98 ? -13.662 3.376 -1.013 1.00 90.25 98 PHE A O 1
ATOM 798 N N . THR A 1 99 ? -15.339 4.305 0.158 1.00 85.81 99 THR A N 1
ATOM 799 C CA . THR A 1 99 ? -16.376 4.128 -0.861 1.00 85.81 99 THR A CA 1
ATOM 800 C C . THR A 1 99 ? -16.755 5.474 -1.458 1.00 85.81 99 THR A C 1
ATOM 802 O O . THR A 1 99 ? -16.466 6.506 -0.879 1.00 85.81 99 THR A O 1
ATOM 805 N N . VAL A 1 100 ? -17.345 5.507 -2.652 1.00 78.81 100 VAL A N 1
ATOM 806 C CA . VAL A 1 100 ? -17.826 6.756 -3.263 1.00 78.81 100 VAL A CA 1
ATOM 807 C C . VAL A 1 100 ? -19.327 6.635 -3.438 1.00 78.81 100 VAL A C 1
ATOM 809 O O . VAL A 1 100 ? -19.791 5.783 -4.199 1.00 78.81 100 VAL A O 1
ATOM 812 N N . SER A 1 101 ? -20.083 7.485 -2.744 1.00 71.06 101 SER A N 1
ATOM 813 C CA . SER A 1 101 ? -21.522 7.597 -2.978 1.00 71.06 101 SER A CA 1
ATOM 814 C C . SER A 1 101 ? -21.791 8.263 -4.329 1.00 71.06 101 SER A C 1
ATOM 816 O O . SER A 1 101 ? -21.178 9.279 -4.662 1.00 71.06 101 SER A O 1
ATOM 818 N N . GLN A 1 102 ? -22.732 7.710 -5.099 1.00 67.38 102 GLN A N 1
ATOM 819 C CA . GLN A 1 102 ? -23.192 8.317 -6.356 1.00 67.38 102 GLN A CA 1
ATOM 820 C C . GLN A 1 102 ? -24.007 9.601 -6.137 1.00 67.38 102 GLN A C 1
ATOM 822 O O . GLN A 1 102 ? -24.170 10.372 -7.079 1.00 67.38 102 GLN A O 1
ATOM 827 N N . ASP A 1 103 ? -24.477 9.828 -4.907 1.00 66.25 103 ASP A N 1
ATOM 828 C CA . ASP A 1 103 ? -25.333 10.957 -4.530 1.00 66.25 103 ASP A CA 1
ATOM 829 C C . ASP A 1 103 ? -24.594 12.006 -3.673 1.00 66.25 103 ASP A C 1
ATOM 831 O O . ASP A 1 103 ? -25.193 12.973 -3.207 1.00 66.25 103 ASP A O 1
ATOM 835 N N . GLY A 1 104 ? -23.289 11.824 -3.431 1.00 63.75 104 GLY A N 1
ATOM 836 C CA . GLY A 1 104 ? -22.497 12.708 -2.570 1.00 63.75 104 GLY A CA 1
ATOM 837 C C . GLY A 1 104 ? -22.163 14.060 -3.214 1.00 63.75 104 GLY A C 1
ATOM 838 O O . GLY A 1 104 ? -22.053 14.175 -4.438 1.00 63.75 104 GLY A O 1
ATOM 839 N N . ALA A 1 105 ? -21.910 15.083 -2.388 1.00 61.25 105 ALA A N 1
ATOM 840 C CA . ALA A 1 105 ? -21.528 16.433 -2.829 1.00 61.25 105 ALA A CA 1
ATOM 841 C C . ALA A 1 105 ? -20.316 16.440 -3.788 1.00 61.25 105 ALA A C 1
ATOM 843 O O . ALA A 1 105 ? -20.252 17.243 -4.719 1.00 61.25 105 ALA A O 1
ATOM 844 N N . CYS A 1 106 ? -19.392 15.487 -3.610 1.00 66.25 106 CYS A N 1
ATOM 845 C CA . CYS A 1 106 ? -18.235 15.254 -4.476 1.00 66.25 106 CYS A CA 1
ATOM 846 C C . CYS A 1 106 ? -18.379 13.956 -5.294 1.00 66.25 106 CYS A C 1
ATOM 848 O O . CYS A 1 106 ? -17.467 13.133 -5.359 1.00 66.25 106 CYS A O 1
ATOM 850 N N . SER A 1 107 ? -19.548 13.743 -5.904 1.00 61.78 107 SER A N 1
ATOM 851 C CA . SER A 1 107 ? -19.754 12.627 -6.830 1.00 61.78 107 SER A CA 1
ATOM 852 C C . SER A 1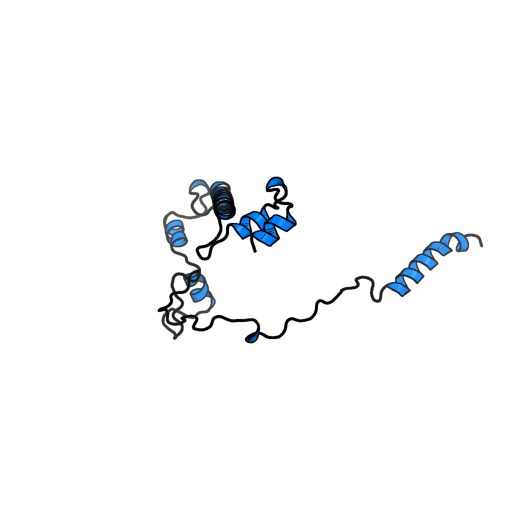 107 ? -18.729 12.708 -7.961 1.00 61.78 107 SER A C 1
ATOM 854 O O . SER A 1 107 ? -18.733 13.660 -8.746 1.00 61.78 107 SER A O 1
ATOM 856 N N . LEU A 1 108 ? -17.838 11.717 -8.047 1.00 63.31 108 LEU A N 1
ATOM 857 C CA . LEU A 1 108 ? -16.889 11.558 -9.149 1.00 63.31 108 LEU A CA 1
ATOM 858 C C . LEU A 1 108 ? -17.674 11.401 -10.459 1.00 63.31 108 LEU A C 1
ATOM 860 O O . LEU A 1 108 ? -18.082 10.310 -10.841 1.00 63.31 108 LEU A O 1
ATOM 864 N N . LYS A 1 109 ? -17.897 12.514 -11.163 1.00 60.09 109 LYS A N 1
ATOM 865 C CA . LYS A 1 109 ? -18.573 12.536 -12.472 1.00 60.09 109 LYS A CA 1
ATOM 866 C C . LYS A 1 109 ? -17.669 12.081 -13.621 1.00 60.09 109 LYS A C 1
ATOM 868 O O . LYS A 1 109 ? -18.126 12.023 -14.759 1.00 60.09 109 LYS A O 1
ATOM 873 N N . MET A 1 110 ? -16.396 11.790 -13.353 1.00 62.28 110 MET A N 1
ATOM 874 C CA . MET A 1 110 ? -15.410 11.456 -14.377 1.00 62.28 110 MET A CA 1
ATOM 875 C C . MET A 1 110 ? -14.720 10.129 -14.076 1.00 62.28 110 MET A C 1
ATOM 877 O O . MET A 1 110 ? -13.996 9.991 -13.094 1.00 62.28 110 MET A O 1
ATOM 881 N N . PHE A 1 111 ? -14.914 9.175 -14.983 1.00 74.50 111 PHE A N 1
ATOM 882 C CA . PHE A 1 111 ? -13.997 8.061 -15.171 1.00 74.50 111 PHE A CA 1
ATOM 883 C C . PHE A 1 111 ? -12.856 8.563 -16.055 1.00 74.50 111 PHE A C 1
ATOM 885 O O . PHE A 1 111 ? -13.110 9.014 -17.170 1.00 74.50 111 PHE A O 1
ATOM 892 N N . PHE A 1 112 ? -11.624 8.518 -15.554 1.00 84.19 112 PHE A N 1
ATOM 893 C CA . PHE A 1 112 ? -10.452 8.898 -16.338 1.00 84.19 112 PHE A CA 1
ATOM 894 C C . PHE A 1 112 ? -10.011 7.738 -17.225 1.00 84.19 112 PHE A C 1
ATOM 896 O O . PHE A 1 112 ? -9.902 6.601 -16.765 1.00 84.19 112 PHE A O 1
ATOM 903 N N . ASN A 1 113 ? -9.703 8.044 -18.478 1.00 89.25 113 ASN A N 1
ATOM 904 C CA . ASN A 1 113 ? -9.013 7.150 -19.397 1.00 89.25 113 ASN A CA 1
ATOM 905 C C . ASN A 1 113 ? -7.619 7.692 -19.724 1.00 89.25 113 ASN A C 1
ATOM 907 O O . ASN A 1 113 ? -7.273 8.828 -19.407 1.00 89.25 113 ASN A O 1
ATOM 911 N N . GLU A 1 114 ? -6.811 6.887 -20.415 1.00 89.81 114 GLU A N 1
ATOM 912 C CA . GLU A 1 114 ? -5.450 7.269 -20.819 1.00 89.81 114 GLU A CA 1
ATOM 913 C C . GLU A 1 114 ? -5.396 8.583 -21.620 1.00 89.81 114 GLU A C 1
ATOM 915 O O . GLU A 1 114 ? -4.399 9.296 -21.560 1.00 89.81 114 GLU A O 1
ATOM 920 N N . SER 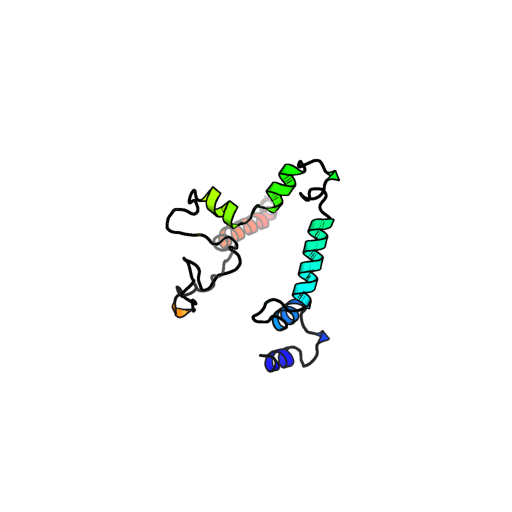A 1 115 ? -6.462 8.923 -22.356 1.00 89.88 115 SER A N 1
ATOM 921 C CA . SER A 1 115 ? -6.568 10.166 -23.131 1.00 89.88 115 SER A CA 1
ATOM 922 C C . SER A 1 115 ? -6.667 11.427 -22.279 1.00 89.88 115 SER A C 1
ATOM 924 O O . SER A 1 115 ? -6.329 12.506 -22.762 1.00 89.88 115 SER A O 1
ATOM 926 N N . ASP A 1 116 ? -7.140 11.294 -21.041 1.00 91.94 116 ASP A N 1
ATOM 927 C CA . ASP A 1 116 ? -7.366 12.416 -20.127 1.00 91.94 116 ASP A CA 1
ATOM 928 C C . ASP A 1 116 ? -6.092 12.776 -19.349 1.00 91.94 116 ASP A C 1
ATOM 930 O O . ASP A 1 116 ? -6.057 13.763 -18.615 1.00 91.94 116 ASP A O 1
ATOM 934 N N . LEU A 1 117 ? -5.043 11.963 -19.500 1.00 91.12 117 LEU A N 1
ATOM 935 C CA . LEU A 1 117 ? -3.803 12.046 -18.748 1.00 91.12 117 LEU A CA 1
ATOM 936 C C . LEU A 1 117 ? -2.641 12.490 -19.638 1.00 91.12 117 LEU A C 1
ATOM 938 O O . LEU A 1 117 ? -2.627 12.326 -20.861 1.00 91.12 117 LEU A O 1
ATOM 942 N N . GLU A 1 118 ? -1.615 13.048 -19.002 1.00 94.06 118 GLU A N 1
ATOM 943 C CA . GLU A 1 118 ? -0.354 13.315 -19.680 1.00 94.06 118 GLU A CA 1
ATOM 944 C C . GLU A 1 118 ? 0.305 12.019 -20.175 1.00 94.06 118 GLU A C 1
ATOM 946 O O . GLU A 1 118 ? 0.175 10.942 -19.588 1.00 94.06 118 GLU A O 1
ATOM 951 N N . LYS A 1 119 ? 1.058 12.118 -21.275 1.00 94.81 119 LYS A N 1
ATOM 952 C CA . LYS A 1 119 ? 1.748 10.953 -21.835 1.00 94.81 119 LYS A CA 1
ATOM 953 C C . LYS A 1 119 ? 2.823 10.458 -20.873 1.00 94.81 119 LYS A C 1
ATOM 955 O O . LYS A 1 119 ? 3.707 11.219 -20.481 1.00 94.81 119 LYS A O 1
ATOM 960 N N . CYS A 1 120 ? 2.819 9.154 -20.597 1.00 93.19 120 CYS A N 1
ATOM 961 C CA . CYS A 1 120 ? 3.849 8.530 -19.776 1.00 93.19 120 CYS A CA 1
ATOM 962 C C . CYS A 1 120 ? 5.253 8.769 -20.354 1.00 93.19 120 CYS A C 1
ATOM 964 O O . CYS A 1 120 ? 5.510 8.596 -21.552 1.00 93.19 120 CYS A O 1
ATOM 966 N N . HIS A 1 121 ? 6.192 9.120 -19.477 1.00 94.94 121 HIS A N 1
ATOM 967 C CA . HIS A 1 121 ? 7.595 9.261 -19.839 1.00 94.94 121 HIS A CA 1
ATOM 968 C C . HIS A 1 121 ? 8.178 7.917 -20.293 1.00 94.94 121 HIS A C 1
ATOM 970 O O . HIS A 1 121 ? 7.906 6.867 -19.710 1.00 94.94 121 HIS A O 1
ATOM 976 N N . LYS A 1 122 ? 9.038 7.948 -21.318 1.00 95.44 122 LYS A N 1
ATOM 977 C CA . LYS A 1 122 ? 9.729 6.738 -21.782 1.00 95.44 122 LYS A CA 1
ATOM 978 C C . LYS A 1 122 ? 10.654 6.191 -20.685 1.00 95.44 122 LYS A C 1
ATOM 980 O O . LYS A 1 122 ? 11.306 6.990 -20.002 1.00 95.44 122 LYS A O 1
ATOM 985 N N . PRO A 1 123 ? 10.772 4.855 -20.549 1.00 94.31 123 PRO A N 1
ATOM 986 C CA . PRO A 1 123 ? 11.657 4.249 -19.564 1.00 94.31 123 PRO A CA 1
ATOM 987 C C . PRO A 1 123 ? 13.097 4.715 -19.792 1.00 94.31 123 PRO A C 1
ATOM 989 O O . PRO A 1 123 ? 13.620 4.662 -20.908 1.00 94.31 123 PRO A O 1
ATOM 992 N N . LYS A 1 124 ? 13.741 5.181 -18.720 1.00 93.31 124 LYS A N 1
ATOM 993 C CA . LYS A 1 124 ? 15.139 5.620 -18.732 1.00 93.31 124 LYS A CA 1
ATOM 994 C C . LYS A 1 124 ? 16.019 4.494 -18.201 1.00 93.31 124 LYS A C 1
ATOM 996 O O . LYS A 1 124 ? 15.699 3.879 -17.190 1.00 93.31 124 LYS A O 1
ATOM 1001 N N . LYS A 1 125 ? 17.145 4.239 -18.867 1.00 94.25 125 LYS A N 1
ATOM 1002 C CA . LYS A 1 125 ? 18.184 3.344 -18.344 1.00 94.25 125 LYS A CA 1
ATOM 1003 C C . LYS A 1 125 ? 19.167 4.161 -17.521 1.00 94.25 125 LYS A C 1
ATOM 1005 O O . LYS A 1 125 ? 19.666 5.179 -18.002 1.00 94.25 125 LYS A O 1
ATOM 1010 N N . TYR A 1 126 ? 19.450 3.701 -16.309 1.00 94.38 126 TYR A N 1
ATOM 1011 C CA . TYR A 1 126 ? 20.506 4.264 -15.483 1.00 94.38 126 TYR A CA 1
ATOM 1012 C C . TYR A 1 126 ? 21.763 3.408 -15.619 1.00 94.38 126 TYR A C 1
ATOM 1014 O O . TYR A 1 126 ? 21.716 2.194 -15.437 1.00 94.38 126 TYR A O 1
ATOM 1022 N N . ASN A 1 127 ? 22.880 4.042 -15.967 1.00 94.88 127 ASN A N 1
ATOM 1023 C CA . ASN A 1 127 ? 24.188 3.405 -15.944 1.00 94.88 127 ASN A CA 1
ATOM 1024 C C . ASN A 1 127 ? 24.939 3.932 -14.718 1.00 94.88 127 ASN A C 1
ATOM 1026 O O . ASN A 1 127 ? 25.398 5.072 -14.732 1.00 94.88 127 ASN A O 1
ATOM 1030 N N . PHE A 1 128 ? 25.057 3.099 -13.682 1.00 95.50 128 PHE A N 1
ATOM 1031 C CA . PHE A 1 128 ? 25.730 3.446 -12.425 1.00 95.50 128 PHE A CA 1
ATOM 1032 C C . PHE A 1 128 ? 27.213 3.769 -12.596 1.00 95.50 128 PHE A C 1
ATOM 1034 O O . PHE A 1 128 ? 27.779 4.472 -11.770 1.00 95.50 128 PHE A O 1
ATOM 1041 N N . PHE A 1 129 ? 27.831 3.272 -13.665 1.00 96.12 129 PHE A N 1
ATOM 1042 C CA . PHE A 1 129 ? 29.249 3.467 -13.927 1.00 96.12 129 PHE A CA 1
ATOM 1043 C C . PHE A 1 129 ? 29.530 4.651 -14.862 1.00 96.12 129 PHE A C 1
ATOM 1045 O O . PHE A 1 129 ? 30.688 4.959 -15.139 1.00 96.12 129 PHE A O 1
ATOM 1052 N N . LYS A 1 130 ? 28.478 5.342 -15.327 1.00 95.94 130 LYS A N 1
ATOM 1053 C CA . LYS A 1 130 ? 28.603 6.494 -16.221 1.00 95.94 130 LYS A CA 1
ATOM 1054 C C . LYS A 1 130 ? 29.383 7.622 -15.549 1.00 95.94 130 LYS A C 1
ATOM 1056 O O . LYS A 1 130 ? 28.959 8.144 -14.524 1.00 95.94 130 LYS A O 1
ATOM 1061 N N . GLY A 1 131 ? 30.484 8.037 -16.164 1.00 94.81 131 GLY A N 1
ATOM 1062 C CA . GLY A 1 131 ? 31.393 9.060 -15.644 1.00 94.81 131 GLY A CA 1
ATOM 1063 C C . GLY A 1 131 ? 32.474 8.521 -14.702 1.00 94.81 131 GLY A C 1
ATOM 1064 O O . GLY A 1 131 ? 33.331 9.290 -14.276 1.00 94.81 131 GLY A O 1
ATOM 1065 N N . SER A 1 132 ? 32.463 7.223 -14.381 1.00 96.69 132 SER A N 1
ATOM 1066 C CA . SER A 1 132 ? 33.482 6.559 -13.553 1.00 96.69 132 SER A CA 1
ATOM 1067 C C . SER A 1 132 ? 34.415 5.654 -14.355 1.00 96.69 132 SER A C 1
ATOM 1069 O O . SER A 1 132 ? 35.384 5.144 -13.800 1.00 96.69 132 SER A O 1
ATOM 1071 N N . GLU A 1 133 ? 34.180 5.488 -15.659 1.00 97.19 133 GLU A N 1
ATOM 1072 C CA . GLU A 1 133 ? 34.925 4.558 -16.507 1.00 97.19 133 GLU A CA 1
ATOM 1073 C C . GLU A 1 133 ? 36.421 4.876 -16.527 1.00 97.19 133 GLU A C 1
ATOM 1075 O O . GLU A 1 133 ? 37.256 4.010 -16.266 1.00 97.19 133 GLU A O 1
ATOM 1080 N N . ILE A 1 134 ? 36.760 6.138 -16.797 1.00 96.19 134 ILE A N 1
ATOM 1081 C CA . ILE A 1 134 ? 38.150 6.574 -16.949 1.00 96.19 134 ILE A CA 1
ATOM 1082 C C . ILE A 1 134 ? 38.900 6.582 -15.607 1.00 96.19 134 ILE A C 1
ATOM 1084 O O . ILE A 1 134 ? 39.960 5.958 -15.538 1.00 96.19 134 ILE A O 1
ATOM 1088 N N . PRO A 1 135 ? 38.385 7.197 -14.520 1.00 96.44 135 PRO A N 1
ATOM 1089 C CA . PRO A 1 135 ? 39.051 7.137 -13.218 1.00 96.44 135 PRO A CA 1
ATOM 1090 C C . PRO A 1 135 ? 39.264 5.705 -12.721 1.00 96.44 135 PRO A C 1
ATOM 1092 O O . PRO A 1 135 ? 40.322 5.397 -12.181 1.00 96.44 135 PRO A O 1
ATOM 1095 N N . TYR A 1 136 ? 38.296 4.812 -12.945 1.00 96.62 136 TYR A N 1
ATOM 1096 C CA . TYR A 1 136 ? 38.413 3.411 -12.553 1.00 96.62 136 TYR A CA 1
ATOM 1097 C C . TYR A 1 136 ? 39.551 2.704 -13.298 1.00 96.62 136 TYR A C 1
ATOM 1099 O O . TYR A 1 136 ? 40.384 2.060 -12.662 1.00 96.62 136 TYR A O 1
ATOM 1107 N N . ILE A 1 137 ? 39.644 2.868 -14.625 1.00 97.12 137 ILE A N 1
ATOM 1108 C CA . ILE A 1 137 ? 40.754 2.313 -15.417 1.00 97.12 137 ILE A CA 1
ATOM 1109 C C . ILE A 1 137 ? 42.096 2.839 -14.904 1.00 97.12 137 ILE A C 1
ATOM 1111 O O . ILE A 1 137 ? 43.023 2.053 -14.712 1.00 97.12 137 ILE A O 1
ATOM 1115 N N . ILE A 1 138 ? 42.202 4.146 -14.646 1.00 96.56 138 ILE A N 1
ATOM 1116 C CA . ILE A 1 138 ? 43.439 4.768 -14.157 1.00 96.56 138 ILE A CA 1
ATOM 1117 C C . ILE A 1 138 ? 43.846 4.171 -12.809 1.00 96.56 138 ILE A C 1
ATOM 1119 O O . ILE A 1 138 ? 44.976 3.709 -12.674 1.00 96.56 138 ILE A O 1
ATOM 1123 N N . ILE A 1 139 ? 42.932 4.122 -11.835 1.00 96.94 139 ILE A N 1
ATOM 1124 C CA . ILE A 1 139 ? 43.211 3.588 -10.495 1.00 96.94 139 ILE A CA 1
ATOM 1125 C C . ILE A 1 139 ? 43.727 2.150 -10.582 1.00 96.94 139 ILE A C 1
ATOM 1127 O O . ILE A 1 139 ? 44.773 1.839 -10.012 1.00 96.94 139 ILE A O 1
ATOM 1131 N N . TRP A 1 140 ? 43.039 1.280 -11.323 1.00 96.12 140 TRP A N 1
ATOM 1132 C CA . TRP A 1 140 ? 43.435 -0.126 -11.429 1.00 96.12 140 TRP A CA 1
ATOM 1133 C C . TRP A 1 140 ? 44.722 -0.329 -12.224 1.00 96.12 140 TRP A C 1
ATOM 1135 O O . TRP A 1 140 ? 45.513 -1.207 -11.882 1.00 96.12 140 TRP A O 1
ATOM 1145 N N . THR A 1 141 ? 44.983 0.514 -13.224 1.00 95.44 141 THR A N 1
ATOM 1146 C CA . THR A 1 141 ? 46.262 0.507 -13.946 1.00 95.44 141 THR A CA 1
ATOM 1147 C C . THR A 1 141 ? 47.403 0.923 -13.017 1.00 95.44 141 THR A C 1
ATOM 1149 O O . THR A 1 141 ? 48.409 0.224 -12.934 1.00 95.44 141 THR A O 1
ATOM 1152 N N . CYS A 1 142 ? 47.242 2.006 -12.250 1.00 95.31 142 CYS A N 1
ATOM 1153 C CA . CYS A 1 142 ? 48.237 2.449 -11.274 1.00 95.31 142 CYS A CA 1
ATOM 1154 C C . CYS A 1 142 ? 48.495 1.391 -10.191 1.00 95.31 142 CYS A C 1
ATOM 1156 O O . CYS A 1 142 ? 49.652 1.095 -9.902 1.00 95.31 142 CYS A O 1
ATOM 1158 N N . LEU A 1 143 ? 47.443 0.778 -9.635 1.00 94.88 143 LEU A N 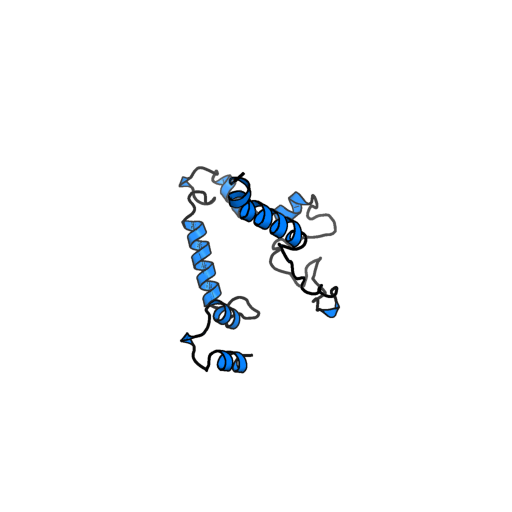1
ATOM 1159 C CA . LEU A 1 143 ? 47.565 -0.314 -8.662 1.00 94.88 143 LEU A CA 1
ATOM 1160 C C . LEU A 1 143 ? 48.301 -1.529 -9.247 1.00 94.88 143 LEU A C 1
ATOM 1162 O O . LEU A 1 143 ? 49.168 -2.093 -8.583 1.00 94.88 143 LEU A O 1
ATOM 1166 N N . GLY A 1 144 ? 47.999 -1.907 -10.493 1.00 93.69 144 GLY A N 1
ATOM 1167 C CA . GLY A 1 144 ? 48.665 -3.012 -11.189 1.00 93.69 144 GLY A CA 1
ATOM 1168 C C . GLY A 1 144 ? 50.145 -2.759 -11.496 1.00 93.69 144 GLY A C 1
ATOM 1169 O O . GLY A 1 144 ? 50.913 -3.712 -11.612 1.00 93.69 144 GLY A O 1
ATOM 1170 N N . LEU A 1 145 ? 50.565 -1.491 -11.583 1.00 93.75 145 LEU A N 1
ATOM 1171 C CA . LEU A 1 145 ? 51.957 -1.095 -11.822 1.00 93.75 145 LEU A CA 1
ATOM 1172 C C . LEU A 1 145 ? 52.801 -0.980 -10.537 1.00 93.75 145 LEU A C 1
ATOM 1174 O O . LEU A 1 145 ? 54.029 -1.042 -10.616 1.00 93.75 145 LEU A O 1
ATOM 1178 N N . LEU A 1 146 ? 52.180 -0.902 -9.350 1.00 91.38 146 LEU A N 1
ATOM 1179 C CA . LEU A 1 146 ? 52.874 -0.866 -8.051 1.00 91.38 146 LEU A CA 1
ATOM 1180 C C . LEU A 1 146 ? 53.970 -1.938 -7.844 1.00 91.38 146 LEU A C 1
ATOM 1182 O O . LEU A 1 146 ? 55.027 -1.575 -7.321 1.00 91.38 146 LEU A O 1
ATOM 1186 N N . PRO A 1 147 ? 53.797 -3.227 -8.215 1.00 90.25 147 PRO A N 1
ATOM 1187 C CA . PRO A 1 147 ? 54.852 -4.230 -8.041 1.00 90.25 147 PRO A CA 1
ATOM 1188 C C . PRO A 1 147 ? 56.090 -3.976 -8.915 1.00 90.25 147 PRO A C 1
ATOM 1190 O O . PRO A 1 147 ? 57.185 -4.372 -8.529 1.00 90.25 147 PRO A O 1
ATOM 1193 N N . PHE A 1 148 ? 55.951 -3.277 -10.046 1.00 84.69 148 PHE A N 1
ATOM 1194 C CA . PHE A 1 148 ? 57.067 -2.948 -10.941 1.00 84.69 148 PHE A CA 1
ATOM 1195 C C . PHE A 1 148 ? 57.825 -1.688 -10.505 1.00 84.69 148 PHE A C 1
ATOM 1197 O O . PHE A 1 148 ? 58.999 -1.533 -10.826 1.00 84.69 148 PHE A O 1
ATOM 1204 N N . CYS A 1 149 ? 57.193 -0.814 -9.717 1.00 72.00 149 CYS A N 1
ATOM 1205 C CA . CYS A 1 149 ? 57.834 0.382 -9.165 1.00 72.00 149 CYS A CA 1
ATOM 1206 C C . CYS A 1 149 ? 58.74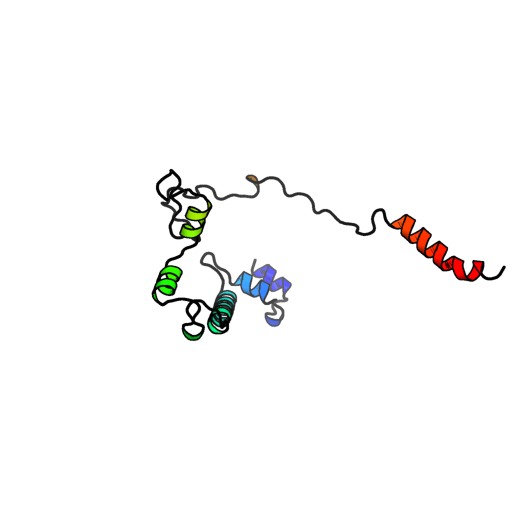5 0.107 -7.953 1.00 72.00 149 CYS A C 1
ATOM 1208 O O . CYS A 1 149 ? 59.490 0.999 -7.566 1.00 72.00 149 CYS A O 1
ATOM 1210 N N . LYS A 1 150 ? 58.710 -1.092 -7.349 1.00 62.81 150 LYS A N 1
ATOM 1211 C CA . LYS A 1 150 ? 59.575 -1.472 -6.209 1.00 62.81 150 LYS A CA 1
ATOM 1212 C C . LYS A 1 150 ? 60.895 -2.157 -6.599 1.00 62.81 150 LYS A C 1
ATOM 1214 O O . LYS A 1 150 ? 61.656 -2.518 -5.710 1.00 62.81 150 LYS A O 1
ATOM 1219 N N . SER A 1 151 ? 61.159 -2.365 -7.890 1.00 59.22 151 SER A N 1
ATOM 1220 C CA . SER A 1 151 ? 62.383 -3.026 -8.372 1.00 59.22 151 SER A CA 1
ATOM 1221 C C . SER A 1 151 ? 63.491 -2.046 -8.807 1.00 59.22 151 SER A C 1
ATOM 1223 O O . SER A 1 151 ? 64.376 -2.448 -9.565 1.00 59.22 151 SER A O 1
ATOM 1225 N N . LEU A 1 152 ? 63.444 -0.787 -8.349 1.00 53.16 152 LEU A N 1
ATOM 1226 C CA . LEU A 1 152 ? 64.502 0.217 -8.521 1.00 53.16 152 LEU A CA 1
ATOM 1227 C C . LEU A 1 152 ? 65.114 0.599 -7.170 1.00 53.16 152 LEU A C 1
ATOM 1229 O O . LEU A 1 152 ? 64.323 0.779 -6.215 1.00 53.16 152 LEU A O 1
#

Radius of gyration: 29.0 Å; chains: 1; bounding box: 90×52×54 Å

Organism: NCBI:txid1093978